Protein AF-A0A4R0EBE8-F1 (afdb_monomer_lite)

Foldseek 3Di:
DVVVVVVVVVVVVVVVVVVLLVVVVVVVVVLVPFDKDKAQLVQWDDKDFPVVVCPVVVVVVVVVVVPDPDPVVVVVVVVVVVVCVVPVLDEDDDVSLVVVQKTWMWTAGPVRQTAIEIENDDDPDSVVVCVVDVPSIDIWGDPDPRYTYDD

Structure (mmCIF, N/CA/C/O backbone):
data_AF-A0A4R0EBE8-F1
#
_entry.id   AF-A0A4R0EBE8-F1
#
loop_
_atom_site.group_PDB
_atom_site.id
_atom_site.type_symbol
_atom_site.label_atom_id
_atom_site.label_alt_id
_atom_site.label_comp_id
_atom_site.label_asym_id
_atom_site.label_entity_id
_atom_site.label_seq_id
_atom_site.pdbx_PDB_ins_code
_atom_site.Cartn_x
_atom_site.Cartn_y
_atom_site.Cartn_z
_atom_site.occupancy
_atom_site.B_iso_or_equiv
_atom_site.auth_seq_id
_atom_site.auth_comp_id
_atom_site.auth_asym_id
_atom_site.auth_atom_id
_atom_site.pdbx_PDB_model_num
ATOM 1 N N . MET A 1 1 ? 31.694 -10.613 -21.864 1.00 60.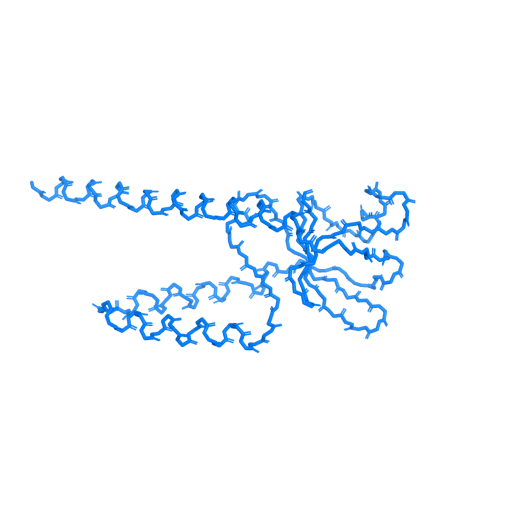75 1 MET A N 1
ATOM 2 C CA . MET A 1 1 ? 30.881 -9.451 -22.307 1.00 60.75 1 MET A CA 1
ATOM 3 C C . MET A 1 1 ? 29.420 -9.597 -21.872 1.00 60.75 1 MET A C 1
ATOM 5 O O . MET A 1 1 ? 28.888 -8.643 -21.322 1.00 60.75 1 MET A O 1
ATOM 9 N N . TYR A 1 2 ? 28.819 -10.788 -22.011 1.00 64.12 2 TYR A N 1
ATOM 10 C CA . TYR A 1 2 ? 27.474 -11.106 -21.501 1.00 64.12 2 TYR A CA 1
ATOM 11 C C . TYR A 1 2 ? 27.315 -10.945 -19.979 1.00 64.12 2 TYR A C 1
ATOM 13 O O . TYR A 1 2 ? 26.319 -10.378 -19.538 1.00 64.12 2 TYR A O 1
ATOM 21 N N . ASP A 1 3 ? 28.318 -11.338 -19.187 1.00 77.31 3 ASP A N 1
ATOM 22 C CA . ASP A 1 3 ? 28.228 -11.246 -17.720 1.00 77.31 3 ASP A CA 1
ATOM 23 C C . ASP A 1 3 ? 28.084 -9.799 -17.232 1.00 77.31 3 ASP A C 1
ATOM 25 O O . ASP A 1 3 ? 27.196 -9.495 -16.441 1.00 77.31 3 ASP A O 1
ATOM 29 N N . ASN A 1 4 ? 28.876 -8.865 -17.772 1.00 84.19 4 ASN A N 1
ATOM 30 C CA . ASN A 1 4 ? 28.774 -7.448 -17.402 1.00 84.19 4 ASN A CA 1
ATOM 31 C C . ASN A 1 4 ? 27.405 -6.854 -17.762 1.00 84.19 4 ASN A C 1
ATOM 33 O O . ASN A 1 4 ? 26.858 -6.071 -16.991 1.00 84.19 4 ASN A O 1
ATOM 37 N N . GLN A 1 5 ? 26.826 -7.229 -18.906 1.00 86.38 5 GLN A N 1
ATOM 38 C CA . GLN A 1 5 ? 25.504 -6.743 -19.310 1.00 86.38 5 GLN A CA 1
ATOM 39 C C . GLN A 1 5 ? 24.391 -7.292 -18.406 1.00 86.38 5 GLN A C 1
ATOM 41 O O . GLN A 1 5 ? 23.449 -6.572 -18.062 1.00 86.38 5 GLN A O 1
ATOM 46 N N . PHE A 1 6 ? 24.523 -8.546 -17.976 1.00 87.75 6 PHE A N 1
ATOM 47 C CA . PHE A 1 6 ? 23.626 -9.158 -17.005 1.00 87.75 6 PHE A CA 1
ATOM 48 C C . PHE A 1 6 ? 23.704 -8.458 -15.638 1.00 87.75 6 PHE A C 1
ATOM 50 O O . PHE A 1 6 ? 22.675 -8.020 -15.118 1.00 87.75 6 PHE A O 1
ATOM 57 N N . PHE A 1 7 ? 24.911 -8.248 -15.099 1.00 91.25 7 PHE A N 1
ATOM 58 C CA . PHE A 1 7 ? 25.105 -7.528 -13.834 1.00 91.25 7 PHE A CA 1
ATOM 59 C C . PHE A 1 7 ? 24.572 -6.092 -13.888 1.00 91.25 7 PHE A C 1
ATOM 61 O O . PHE A 1 7 ? 23.885 -5.656 -12.964 1.00 91.25 7 PHE A O 1
ATOM 68 N N . MET A 1 8 ? 24.816 -5.371 -14.984 1.00 92.31 8 MET A N 1
ATOM 69 C CA . MET A 1 8 ? 24.274 -4.021 -15.169 1.00 92.31 8 MET A CA 1
ATOM 70 C C . MET A 1 8 ? 22.743 -4.011 -15.187 1.00 92.31 8 MET A C 1
ATOM 72 O O . MET A 1 8 ? 22.131 -3.130 -14.587 1.00 92.31 8 MET A O 1
ATOM 76 N N . SER A 1 9 ? 22.113 -5.009 -15.810 1.00 90.00 9 SER A N 1
ATOM 77 C CA . SER A 1 9 ? 20.649 -5.126 -15.835 1.00 90.00 9 SER A CA 1
ATOM 78 C C . SER A 1 9 ? 20.078 -5.343 -14.429 1.00 90.00 9 SER A C 1
ATOM 80 O O . SER A 1 9 ? 19.113 -4.685 -14.047 1.00 90.00 9 SER A O 1
ATOM 82 N N . ILE A 1 10 ? 20.714 -6.199 -13.622 1.00 91.94 10 ILE A N 1
ATOM 83 C CA . ILE A 1 10 ? 20.334 -6.421 -12.218 1.00 91.94 10 ILE A CA 1
ATOM 84 C C . ILE A 1 10 ? 20.411 -5.119 -11.414 1.00 91.94 10 ILE A C 1
ATOM 86 O O . ILE A 1 10 ? 19.467 -4.780 -10.699 1.00 91.94 10 ILE A O 1
ATOM 90 N N . LEU A 1 11 ? 21.507 -4.368 -11.552 1.00 94.38 11 LEU A N 1
ATOM 91 C CA . LEU A 1 11 ? 21.682 -3.092 -10.856 1.00 94.38 11 LEU A CA 1
ATOM 92 C C . LEU A 1 11 ? 20.595 -2.081 -11.238 1.00 94.38 11 LEU A C 1
ATOM 94 O O . LEU A 1 11 ? 20.060 -1.402 -10.362 1.00 94.38 11 LEU A O 1
ATOM 98 N N . ILE A 1 12 ? 20.222 -2.021 -12.518 1.00 93.25 12 ILE A N 1
ATOM 99 C CA . ILE A 1 12 ? 19.136 -1.159 -12.998 1.00 93.25 12 ILE A CA 1
ATOM 100 C C . ILE A 1 12 ? 17.799 -1.561 -12.365 1.00 93.25 12 ILE A C 1
ATOM 102 O O . ILE A 1 12 ? 17.072 -0.692 -11.885 1.00 93.25 12 ILE A O 1
ATOM 106 N N . TYR A 1 13 ? 17.471 -2.854 -12.303 1.00 90.50 13 TYR A N 1
ATOM 107 C CA . TYR A 1 13 ? 16.221 -3.302 -11.682 1.00 90.50 13 TYR A CA 1
ATOM 108 C C . TYR A 1 13 ? 16.164 -2.993 -10.183 1.00 90.50 13 TYR A C 1
ATOM 110 O O . TYR A 1 13 ? 15.135 -2.514 -9.701 1.00 90.50 13 TYR A O 1
ATOM 118 N N . PHE A 1 14 ? 17.267 -3.182 -9.452 1.00 92.62 14 PHE A N 1
ATOM 119 C CA . PHE A 1 14 ? 17.346 -2.764 -8.050 1.00 92.62 14 PHE A CA 1
ATOM 120 C C . PHE A 1 14 ? 17.188 -1.253 -7.900 1.00 92.62 14 PHE A C 1
ATOM 122 O O . PHE A 1 14 ? 16.443 -0.800 -7.033 1.00 92.62 14 PHE A O 1
ATOM 129 N N . PHE A 1 15 ? 17.837 -0.468 -8.759 1.00 94.25 15 PHE A N 1
ATOM 130 C CA . PHE A 1 15 ? 17.692 0.982 -8.751 1.00 94.25 15 PHE A CA 1
ATOM 131 C C . PHE A 1 15 ? 16.230 1.401 -8.961 1.00 94.25 15 PHE A C 1
ATOM 133 O O . PHE A 1 15 ? 15.695 2.168 -8.161 1.00 94.25 15 PHE A O 1
ATOM 140 N N . ILE A 1 16 ? 15.546 0.836 -9.963 1.00 91.12 16 ILE A N 1
ATOM 141 C CA . ILE A 1 16 ? 14.118 1.084 -10.217 1.00 91.12 16 ILE A CA 1
ATOM 142 C C . ILE A 1 16 ? 13.270 0.706 -8.995 1.00 91.12 16 ILE A C 1
ATOM 144 O O . ILE A 1 16 ? 12.390 1.472 -8.597 1.00 91.12 16 ILE A O 1
ATOM 148 N N . PHE A 1 17 ? 13.545 -0.438 -8.364 1.00 88.44 17 PHE A N 1
ATOM 149 C CA . PHE A 1 17 ? 12.846 -0.870 -7.154 1.00 88.44 17 PHE A CA 1
ATOM 150 C C . PHE A 1 17 ? 13.004 0.138 -6.003 1.00 88.44 17 PHE A C 1
ATOM 152 O O . PHE A 1 17 ? 12.012 0.545 -5.395 1.00 88.44 17 PHE A O 1
ATOM 159 N N . PHE A 1 18 ? 14.225 0.612 -5.737 1.00 91.06 18 PHE A N 1
ATOM 160 C CA . PHE A 1 18 ? 14.469 1.618 -4.700 1.00 91.06 18 PHE A CA 1
ATOM 161 C C . PHE A 1 18 ? 13.833 2.972 -5.023 1.00 91.06 18 PHE A C 1
ATOM 163 O O . PHE A 1 18 ? 13.292 3.614 -4.120 1.00 91.06 18 PHE A O 1
ATOM 170 N N . VAL A 1 19 ? 13.826 3.385 -6.293 1.00 93.38 19 VAL A N 1
ATOM 171 C CA . VAL A 1 19 ? 13.099 4.582 -6.742 1.00 93.38 19 VAL A CA 1
ATOM 172 C C . VAL A 1 19 ? 11.602 4.435 -6.461 1.00 93.38 19 VAL A C 1
ATOM 174 O O . VAL A 1 19 ? 10.996 5.350 -5.906 1.00 93.38 19 VAL A O 1
ATOM 177 N N . CYS A 1 20 ? 11.007 3.272 -6.744 1.00 89.38 20 CYS A N 1
ATOM 178 C CA . CYS A 1 20 ? 9.602 3.007 -6.424 1.00 89.38 20 CYS A CA 1
ATOM 179 C C . CYS A 1 20 ? 9.337 3.108 -4.913 1.00 89.38 20 CYS A C 1
ATOM 181 O O . CYS A 1 20 ? 8.389 3.778 -4.502 1.00 89.38 20 CYS A O 1
ATOM 183 N N . LEU A 1 21 ? 10.195 2.519 -4.071 1.00 89.50 21 LEU A N 1
ATOM 184 C CA . LEU A 1 21 ? 10.082 2.639 -2.612 1.00 89.50 21 LEU A CA 1
ATOM 185 C C . LEU A 1 21 ? 10.189 4.093 -2.138 1.00 89.50 21 LEU A C 1
ATOM 187 O O . LEU A 1 21 ? 9.448 4.510 -1.245 1.00 89.50 21 LEU A O 1
ATOM 191 N N . PHE A 1 22 ? 11.095 4.870 -2.731 1.00 91.94 22 PHE A N 1
ATOM 192 C CA . PHE A 1 22 ? 11.276 6.280 -2.408 1.00 91.94 22 PHE A CA 1
ATOM 193 C C . PHE A 1 22 ? 10.036 7.109 -2.768 1.00 91.94 22 PHE A C 1
ATOM 195 O O . PHE A 1 22 ? 9.521 7.838 -1.919 1.00 91.94 22 PHE A O 1
ATOM 202 N N . ILE A 1 23 ? 9.489 6.923 -3.973 1.00 90.81 23 ILE A N 1
ATOM 203 C CA . ILE A 1 23 ? 8.238 7.563 -4.407 1.00 90.81 23 ILE A CA 1
ATOM 204 C C . ILE A 1 23 ? 7.081 7.169 -3.480 1.00 90.81 23 ILE A C 1
ATOM 206 O O . ILE A 1 23 ? 6.307 8.028 -3.056 1.00 90.81 23 ILE A O 1
ATOM 210 N N . GLY A 1 24 ? 6.982 5.893 -3.094 1.00 89.50 24 GLY A N 1
ATOM 211 C CA . GLY A 1 24 ? 5.967 5.434 -2.145 1.00 89.50 24 GLY A CA 1
ATOM 212 C C . GLY A 1 24 ? 6.089 6.095 -0.769 1.00 89.50 24 GLY A C 1
ATOM 213 O O . GLY A 1 24 ? 5.082 6.509 -0.195 1.00 89.50 24 GLY A O 1
ATOM 214 N N . LYS A 1 25 ? 7.312 6.280 -0.256 1.00 88.94 25 LYS A N 1
ATOM 215 C CA . LYS A 1 25 ? 7.548 7.026 0.993 1.00 88.94 25 LYS A CA 1
ATOM 216 C C . LYS A 1 25 ? 7.135 8.495 0.879 1.00 88.94 25 LYS A C 1
ATOM 218 O O . LYS A 1 25 ? 6.511 9.009 1.806 1.00 88.94 25 LYS A O 1
ATOM 223 N N . ILE A 1 26 ? 7.438 9.155 -0.240 1.00 90.88 26 ILE A N 1
ATOM 224 C CA . ILE A 1 26 ? 6.985 10.532 -0.496 1.00 90.88 26 ILE A CA 1
ATOM 225 C C . ILE A 1 26 ? 5.455 10.591 -0.528 1.00 90.88 26 ILE A C 1
ATOM 227 O O . ILE A 1 26 ? 4.865 11.457 0.111 1.00 90.88 26 ILE A O 1
ATOM 231 N N . SER A 1 27 ? 4.801 9.642 -1.203 1.00 87.56 27 SER A N 1
ATOM 232 C CA . SER A 1 27 ? 3.337 9.565 -1.270 1.00 87.56 27 SER A CA 1
ATOM 233 C C . SER A 1 27 ? 2.695 9.434 0.117 1.00 87.56 27 SER A C 1
ATOM 235 O O . SER A 1 27 ? 1.733 10.140 0.407 1.00 87.56 27 SER A O 1
ATOM 237 N N . ILE A 1 28 ? 3.263 8.616 1.012 1.00 88.12 28 ILE A N 1
ATOM 238 C CA . ILE A 1 28 ? 2.836 8.531 2.421 1.00 88.12 28 ILE A CA 1
ATOM 239 C C . ILE A 1 28 ? 2.989 9.881 3.121 1.00 88.12 28 ILE A C 1
ATOM 241 O O . ILE A 1 28 ? 2.084 10.306 3.835 1.00 88.12 28 ILE A O 1
ATOM 245 N N . LEU A 1 29 ? 4.136 10.545 2.952 1.00 88.44 29 LEU A N 1
ATOM 246 C CA . LEU A 1 29 ? 4.406 11.822 3.608 1.00 88.44 29 LEU A CA 1
ATOM 247 C C . LEU A 1 29 ? 3.404 12.897 3.170 1.00 88.44 29 LEU A C 1
ATOM 249 O O . LEU A 1 29 ? 2.884 13.619 4.016 1.00 88.44 29 LEU A O 1
ATOM 253 N N . LEU A 1 30 ? 3.084 12.946 1.876 1.00 87.56 30 LEU A N 1
ATOM 254 C CA . LEU A 1 30 ? 2.035 13.810 1.337 1.00 87.56 30 LEU A CA 1
ATOM 255 C C . LEU A 1 30 ? 0.647 13.400 1.847 1.00 87.56 30 LEU A C 1
ATOM 257 O O . LEU A 1 30 ? -0.152 14.250 2.211 1.00 87.56 30 LEU A O 1
ATOM 261 N N . GLY A 1 31 ? 0.360 12.103 1.963 1.00 85.62 31 GLY A N 1
ATOM 262 C CA . GLY A 1 31 ? -0.910 11.624 2.514 1.00 85.62 31 GLY A CA 1
ATOM 263 C C . GLY A 1 31 ? -1.161 12.080 3.958 1.00 85.62 31 GLY A C 1
ATOM 264 O O . GLY A 1 31 ? -2.309 12.308 4.342 1.00 85.62 31 GLY A O 1
ATOM 265 N N . LYS A 1 32 ? -0.104 12.291 4.756 1.00 86.31 32 LYS A N 1
ATOM 266 C CA . LYS A 1 32 ? -0.221 12.805 6.134 1.00 86.31 32 LYS A CA 1
ATOM 267 C C . LYS A 1 32 ? -0.770 14.230 6.2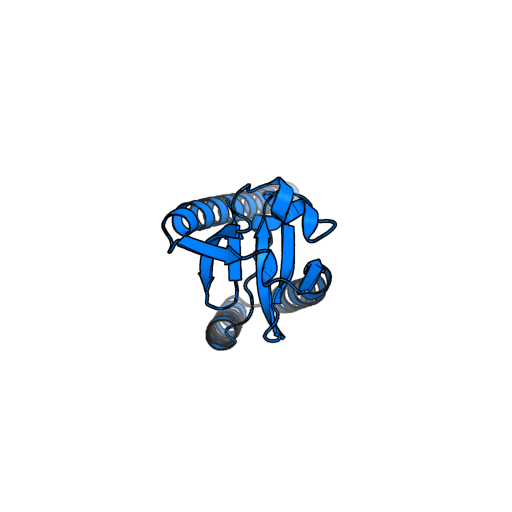06 1.00 86.31 32 LYS A C 1
ATOM 269 O O . LYS A 1 32 ? -1.368 14.582 7.223 1.00 86.31 32 LYS A O 1
ATOM 274 N N . THR A 1 33 ? -0.600 15.040 5.161 1.00 86.06 33 THR A N 1
ATOM 275 C CA . THR A 1 33 ? -1.141 16.409 5.109 1.00 86.06 33 THR A CA 1
ATOM 276 C C . THR A 1 33 ? -2.596 16.454 4.636 1.00 86.06 33 THR A C 1
ATOM 278 O O . THR A 1 33 ? -3.218 17.511 4.694 1.00 86.06 33 THR A O 1
ATOM 281 N N .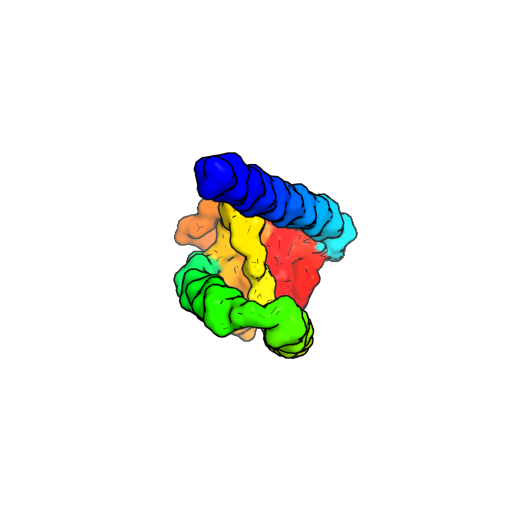 GLY A 1 34 ? -3.161 15.314 4.220 1.00 83.44 34 GLY A N 1
ATOM 282 C CA . GLY A 1 34 ? -4.547 15.200 3.777 1.00 83.44 34 GLY A CA 1
ATOM 283 C C . GLY A 1 34 ? -5.580 15.472 4.875 1.00 83.44 34 GLY A C 1
ATOM 284 O O . GLY A 1 34 ? -5.256 15.609 6.064 1.00 83.44 34 GLY A O 1
ATOM 285 N N . ALA A 1 35 ? -6.848 15.516 4.464 1.00 88.88 35 ALA A N 1
ATOM 286 C CA . ALA A 1 35 ? -7.978 15.733 5.359 1.00 88.88 35 ALA A CA 1
ATOM 287 C C . ALA A 1 35 ? -8.044 14.644 6.440 1.00 88.88 35 ALA A C 1
ATOM 289 O O . ALA A 1 35 ? -7.923 13.449 6.153 1.00 88.88 35 ALA A O 1
ATOM 290 N N . THR A 1 36 ? -8.220 15.075 7.686 1.00 91.44 36 THR A N 1
ATOM 291 C CA . THR A 1 36 ? -8.477 14.181 8.817 1.00 91.44 36 THR A CA 1
ATOM 292 C C . THR A 1 36 ? -9.961 13.837 8.856 1.00 91.44 36 THR A C 1
ATOM 294 O O . THR A 1 36 ? -10.798 14.716 8.674 1.00 91.44 36 THR A O 1
ATOM 297 N N . ASP A 1 37 ? -10.270 12.574 9.112 1.00 91.19 37 ASP A N 1
ATOM 298 C CA . ASP A 1 37 ? -11.622 12.065 9.325 1.00 91.19 37 ASP A CA 1
ATOM 299 C C . ASP A 1 37 ? -11.620 11.136 10.554 1.00 91.19 37 ASP A C 1
ATOM 301 O O . ASP A 1 37 ? -10.560 10.701 11.015 1.00 91.19 37 ASP A O 1
ATOM 305 N N . SER A 1 38 ? -12.794 10.838 11.101 1.00 89.94 38 SER A N 1
ATOM 306 C CA . SER A 1 38 ? -12.951 9.956 12.259 1.00 89.94 38 SER A CA 1
ATOM 307 C C . SER A 1 38 ? -13.970 8.862 11.967 1.00 89.94 38 SER A C 1
ATOM 309 O O . SER A 1 38 ? -15.139 9.144 11.704 1.00 89.94 38 SER A O 1
ATOM 311 N N . ILE A 1 39 ? -13.549 7.602 12.066 1.00 88.88 39 ILE A N 1
ATOM 312 C CA . ILE A 1 39 ? -14.438 6.452 11.879 1.00 88.88 39 ILE A CA 1
ATOM 313 C C . ILE A 1 39 ? -14.933 5.993 13.248 1.00 88.88 39 ILE A C 1
ATOM 315 O O . ILE A 1 39 ? -14.150 5.521 14.071 1.00 88.88 39 ILE A O 1
ATOM 319 N N . SER A 1 40 ? -16.239 6.100 13.502 1.00 89.19 40 SER A N 1
ATOM 320 C CA . SER A 1 40 ? -16.836 5.590 14.741 1.00 89.19 40 SER A CA 1
ATOM 321 C C . SER A 1 40 ? -16.816 4.063 14.759 1.00 89.19 40 SER A C 1
ATOM 323 O O . SER A 1 40 ? -17.447 3.417 13.921 1.00 89.19 40 SER A O 1
ATOM 325 N N . THR A 1 41 ? -16.162 3.472 15.757 1.00 85.62 41 THR A N 1
ATOM 326 C CA . THR A 1 41 ? -16.078 2.010 15.919 1.00 85.62 41 THR A CA 1
ATOM 327 C C . THR A 1 41 ? -17.441 1.365 16.171 1.00 85.62 41 THR A C 1
ATOM 329 O O . THR A 1 41 ? -17.661 0.224 15.781 1.00 85.62 41 THR A O 1
ATOM 332 N N . ASN A 1 42 ? -18.387 2.104 16.758 1.00 87.25 42 ASN A N 1
ATOM 333 C CA . ASN A 1 42 ? -19.757 1.633 16.985 1.00 87.25 42 ASN A CA 1
ATOM 334 C C . ASN A 1 42 ? -20.584 1.564 15.695 1.00 87.25 42 ASN A C 1
ATOM 336 O O . ASN A 1 42 ? -21.613 0.899 15.663 1.00 87.25 42 ASN A O 1
ATOM 340 N N . SER A 1 43 ? -20.145 2.247 14.635 1.00 88.12 43 SER A N 1
ATOM 341 C CA . SER A 1 43 ? -20.793 2.176 13.325 1.00 88.12 43 SER A CA 1
ATOM 342 C C . SER A 1 43 ? -20.319 0.990 12.485 1.00 88.12 43 SER A C 1
ATOM 344 O O . SER A 1 43 ? -20.891 0.754 11.427 1.00 88.12 43 SER A O 1
ATOM 346 N N . ILE A 1 44 ? -19.297 0.252 12.935 1.00 91.12 44 ILE A N 1
ATOM 347 C CA . ILE A 1 44 ? -18.699 -0.869 12.206 1.00 91.12 44 ILE A CA 1
ATOM 348 C C . ILE A 1 44 ? -19.447 -2.159 12.534 1.00 91.12 44 ILE A C 1
ATOM 350 O O . ILE A 1 44 ? -19.570 -2.536 13.696 1.00 91.12 44 ILE A O 1
ATOM 354 N N . THR A 1 45 ? -19.907 -2.854 11.498 1.00 91.69 45 THR A N 1
ATOM 355 C CA . THR A 1 45 ? -20.620 -4.133 11.609 1.00 91.69 45 THR A CA 1
ATOM 356 C C . THR A 1 45 ? -19.749 -5.318 11.216 1.00 91.69 45 THR A C 1
ATOM 358 O O . THR A 1 45 ? -19.893 -6.392 11.792 1.00 91.69 45 THR A O 1
ATOM 361 N N . ASN A 1 46 ? -18.830 -5.130 10.266 1.00 91.19 46 ASN A N 1
ATOM 362 C CA . ASN A 1 46 ? -17.944 -6.185 9.786 1.00 91.19 46 ASN A CA 1
ATOM 363 C C . ASN A 1 46 ? -16.546 -5.644 9.456 1.00 91.19 46 ASN A C 1
ATOM 365 O O . ASN A 1 46 ? -16.407 -4.506 8.997 1.00 91.19 46 ASN A O 1
ATOM 369 N N . ILE A 1 47 ? -15.531 -6.484 9.668 1.00 91.31 47 ILE A N 1
ATOM 370 C CA . ILE A 1 47 ? -14.133 -6.248 9.302 1.00 91.31 47 ILE A CA 1
ATOM 371 C C . ILE A 1 47 ? -13.598 -7.521 8.660 1.00 91.31 47 ILE A C 1
ATOM 373 O O . ILE A 1 47 ? -13.617 -8.581 9.279 1.00 91.31 47 ILE A O 1
ATOM 377 N N . GLU A 1 48 ? -13.067 -7.400 7.450 1.00 91.50 48 GLU A N 1
ATOM 378 C CA . GLU A 1 48 ? -12.455 -8.513 6.727 1.00 91.50 48 GLU A CA 1
ATOM 379 C C . GLU A 1 48 ? -11.109 -8.093 6.117 1.00 91.50 48 GLU A C 1
ATOM 381 O O . GLU A 1 48 ? -10.955 -6.939 5.700 1.00 91.50 48 GLU A O 1
ATOM 386 N N . PRO A 1 49 ? -10.111 -8.989 6.049 1.00 89.56 49 PRO A N 1
ATOM 387 C CA . PRO A 1 49 ? -8.883 -8.721 5.312 1.00 89.56 49 PRO A CA 1
ATOM 388 C C . PRO A 1 49 ? -9.182 -8.451 3.834 1.00 89.56 49 PRO A C 1
ATOM 390 O O . PRO A 1 49 ? -9.928 -9.186 3.194 1.00 89.56 49 PRO A O 1
ATOM 393 N N . ALA A 1 50 ? -8.564 -7.418 3.268 1.00 87.31 50 ALA A N 1
ATOM 394 C CA . ALA A 1 50 ? -8.764 -7.066 1.863 1.00 87.31 50 ALA A CA 1
ATOM 395 C C . ALA A 1 50 ? -7.743 -7.739 0.918 1.00 87.31 50 ALA A C 1
ATOM 397 O O . ALA A 1 50 ? -7.873 -7.648 -0.298 1.00 87.31 50 ALA A O 1
ATOM 398 N N . ASN A 1 51 ? -6.729 -8.429 1.454 1.00 76.31 51 ASN A N 1
ATOM 399 C CA . ASN A 1 51 ? -5.589 -8.955 0.688 1.00 76.31 51 ASN A CA 1
ATOM 400 C C . ASN A 1 51 ? -5.982 -9.888 -0.473 1.00 76.31 51 ASN A C 1
ATOM 402 O O . ASN A 1 51 ? -5.359 -9.829 -1.535 1.00 76.31 51 ASN A O 1
ATOM 406 N N . GLU A 1 52 ? -7.010 -10.720 -0.290 1.00 71.06 52 GLU A N 1
ATOM 407 C CA . GLU A 1 52 ? -7.433 -11.722 -1.282 1.00 71.06 52 GLU A CA 1
ATOM 408 C C . GLU A 1 52 ? -7.962 -11.092 -2.578 1.00 71.06 52 GLU A C 1
ATOM 410 O O . GLU A 1 52 ? -7.816 -11.670 -3.654 1.00 71.06 52 GLU A O 1
ATOM 415 N N . TYR A 1 53 ? -8.477 -9.863 -2.511 1.00 72.94 53 TYR A N 1
ATOM 416 C CA . TYR A 1 53 ? -8.993 -9.151 -3.680 1.00 72.94 53 TYR A CA 1
ATOM 417 C C . TYR A 1 53 ? -7.887 -8.616 -4.598 1.00 72.94 53 TYR A C 1
ATOM 419 O O . TYR A 1 53 ? -8.131 -8.357 -5.776 1.00 72.94 53 TYR A O 1
ATOM 427 N N . PHE A 1 54 ? -6.664 -8.442 -4.090 1.00 75.25 54 PHE A N 1
ATOM 428 C CA . PHE A 1 54 ? -5.632 -7.695 -4.810 1.00 75.25 54 PHE A CA 1
ATOM 429 C C . PHE A 1 54 ? -4.638 -8.566 -5.575 1.00 75.25 54 PHE A C 1
ATOM 431 O O . PHE A 1 54 ? -4.106 -8.127 -6.596 1.00 75.25 54 PHE A O 1
ATOM 438 N N . LEU A 1 55 ? -4.386 -9.798 -5.128 1.00 77.62 55 LEU A N 1
ATOM 439 C CA . LEU A 1 55 ? -3.422 -10.685 -5.785 1.00 77.62 55 LEU A CA 1
ATOM 440 C C . LEU A 1 55 ? -3.766 -10.961 -7.267 1.00 77.62 55 LEU A C 1
ATOM 442 O O . LEU A 1 55 ? -2.871 -10.811 -8.105 1.00 77.62 55 LEU A O 1
ATOM 446 N N . PRO A 1 56 ? -5.029 -11.269 -7.641 1.00 83.81 56 PRO A N 1
ATOM 447 C CA . PRO A 1 56 ? -5.391 -11.475 -9.047 1.00 83.81 56 PRO A CA 1
ATOM 448 C C . PRO A 1 56 ? -5.204 -10.215 -9.904 1.00 83.81 56 PRO A C 1
ATOM 450 O O . PRO A 1 56 ? -4.811 -10.301 -11.070 1.00 83.81 56 PRO A O 1
ATOM 453 N N . ILE A 1 57 ? -5.435 -9.034 -9.321 1.00 81.75 57 ILE A N 1
ATOM 454 C CA . ILE A 1 57 ? -5.266 -7.740 -9.995 1.00 81.75 57 ILE A CA 1
ATOM 455 C C . ILE A 1 57 ? -3.787 -7.517 -10.334 1.00 81.75 57 ILE A C 1
ATOM 457 O O . ILE A 1 57 ? -3.457 -7.188 -11.474 1.00 81.75 57 ILE A O 1
ATOM 461 N N . TYR A 1 58 ? -2.880 -7.764 -9.384 1.00 80.44 58 TYR A N 1
ATOM 462 C CA . TYR A 1 58 ? -1.440 -7.636 -9.635 1.00 80.44 58 TYR A CA 1
ATOM 463 C C . TYR A 1 58 ? -0.928 -8.633 -10.656 1.00 80.44 58 TYR A C 1
ATOM 465 O O . TYR A 1 58 ? -0.148 -8.258 -11.531 1.00 80.44 58 TYR A O 1
ATOM 473 N N . LEU A 1 59 ? -1.394 -9.878 -10.579 1.00 85.44 59 LEU A N 1
ATOM 474 C CA . LEU A 1 59 ? -1.021 -10.891 -11.555 1.00 85.44 59 LEU A CA 1
ATOM 475 C C . LEU A 1 59 ? -1.449 -10.476 -12.969 1.00 85.44 59 LEU A C 1
ATOM 477 O O . LEU A 1 59 ? -0.673 -10.618 -13.911 1.00 85.44 59 LEU A O 1
ATOM 481 N N . SER A 1 60 ? -2.636 -9.877 -13.095 1.00 86.19 60 SER A N 1
ATOM 482 C CA . SER A 1 60 ? -3.141 -9.351 -14.366 1.00 86.19 60 SER A CA 1
ATOM 483 C C . SER A 1 60 ? -2.246 -8.237 -14.917 1.00 86.19 60 SER A C 1
ATOM 485 O O . SER A 1 60 ? -1.870 -8.278 -16.087 1.00 86.19 60 SER A O 1
ATOM 487 N N . TYR A 1 61 ? -1.833 -7.271 -14.087 1.00 85.56 61 TYR A N 1
ATOM 488 C CA . TYR A 1 61 ? -0.926 -6.203 -14.528 1.00 85.56 61 TYR A CA 1
ATOM 489 C C . TYR A 1 61 ? 0.458 -6.716 -14.923 1.00 85.56 61 TYR A C 1
ATOM 491 O O . TYR A 1 61 ? 1.007 -6.257 -15.922 1.00 85.56 61 TYR A O 1
ATOM 499 N N . ILE A 1 62 ? 1.010 -7.677 -14.179 1.00 85.94 62 ILE A N 1
ATOM 500 C CA . ILE A 1 62 ? 2.304 -8.291 -14.502 1.00 85.94 62 ILE A CA 1
ATOM 501 C C . ILE A 1 62 ? 2.219 -9.029 -15.841 1.00 85.94 62 ILE A C 1
ATOM 503 O O . ILE A 1 62 ? 3.089 -8.849 -16.691 1.00 85.94 62 ILE A O 1
ATOM 507 N N . LEU A 1 63 ? 1.157 -9.808 -16.061 1.00 89.69 63 LEU A N 1
ATOM 508 C CA . LEU A 1 63 ? 0.956 -10.544 -17.308 1.00 89.69 63 LEU A CA 1
ATOM 509 C C . LEU A 1 63 ? 0.851 -9.594 -18.509 1.00 89.69 63 LEU A C 1
ATOM 511 O O . LEU A 1 63 ? 1.509 -9.804 -19.527 1.00 89.69 63 LEU A O 1
ATOM 515 N N . VAL A 1 64 ? 0.078 -8.513 -18.366 1.00 88.81 64 VAL A N 1
ATOM 516 C CA . VAL A 1 64 ? -0.030 -7.470 -19.394 1.00 88.81 64 VAL A CA 1
ATOM 517 C C . VAL A 1 64 ? 1.332 -6.823 -19.643 1.00 88.81 64 VAL A C 1
ATOM 519 O O . VAL A 1 64 ? 1.747 -6.734 -20.794 1.00 88.81 64 VAL A O 1
ATOM 522 N N . ALA A 1 65 ? 2.067 -6.433 -18.599 1.00 85.69 65 ALA A N 1
ATOM 523 C CA . ALA A 1 65 ? 3.373 -5.792 -18.742 1.00 85.69 65 ALA A CA 1
ATOM 524 C C . ALA A 1 65 ? 4.395 -6.680 -19.474 1.00 85.69 65 ALA A C 1
ATOM 526 O O . ALA A 1 65 ? 5.104 -6.187 -20.347 1.00 85.69 65 ALA A O 1
ATOM 527 N N . ILE A 1 66 ? 4.435 -7.983 -19.169 1.00 88.00 66 ILE A N 1
ATOM 528 C CA . ILE A 1 66 ? 5.338 -8.946 -19.824 1.00 88.00 66 ILE A CA 1
ATOM 529 C C . ILE A 1 66 ? 4.933 -9.196 -21.285 1.00 88.00 66 ILE A C 1
ATOM 531 O O . ILE A 1 66 ? 5.793 -9.441 -22.128 1.00 88.00 66 ILE A O 1
ATOM 535 N N . SER A 1 67 ? 3.640 -9.113 -21.612 1.00 89.88 67 SER A N 1
ATOM 536 C CA . SER A 1 67 ? 3.147 -9.323 -22.982 1.00 89.88 67 SER A CA 1
ATOM 537 C C . SER A 1 67 ? 3.506 -8.193 -23.960 1.00 89.88 67 SER A C 1
ATOM 539 O O . SER A 1 67 ? 3.383 -8.354 -25.175 1.00 89.88 67 SER A O 1
ATOM 541 N N . ILE A 1 68 ? 3.943 -7.038 -23.452 1.00 92.69 68 ILE A N 1
ATOM 542 C CA . ILE A 1 68 ? 4.194 -5.845 -24.255 1.00 92.69 68 ILE A CA 1
ATOM 543 C C . ILE A 1 68 ? 5.634 -5.840 -24.766 1.00 92.69 68 ILE A C 1
ATOM 545 O O . ILE A 1 68 ? 6.589 -5.710 -24.007 1.00 92.69 68 ILE A O 1
ATOM 549 N N . SER A 1 69 ? 5.787 -5.898 -26.087 1.00 91.12 69 SER A N 1
ATOM 550 C CA . SER A 1 69 ? 7.092 -5.941 -26.756 1.00 91.12 69 SER A CA 1
ATOM 551 C C . SER A 1 69 ? 7.654 -4.571 -27.147 1.00 91.12 69 SER A C 1
ATOM 553 O O . SER A 1 69 ? 8.817 -4.474 -27.533 1.00 91.12 69 SER A O 1
ATOM 555 N N . THR A 1 70 ? 6.853 -3.499 -27.078 1.00 93.12 70 THR A N 1
ATOM 556 C CA . THR A 1 70 ? 7.282 -2.155 -27.498 1.00 93.12 70 THR A CA 1
ATOM 557 C C . THR A 1 70 ? 6.906 -1.076 -26.494 1.00 93.12 70 THR A C 1
ATOM 559 O O . THR A 1 70 ? 5.825 -1.077 -25.904 1.00 93.12 70 THR A O 1
ATOM 562 N N . PHE A 1 71 ? 7.776 -0.076 -26.374 1.00 89.56 71 PHE A N 1
ATOM 563 C CA . PHE A 1 71 ? 7.568 1.063 -25.483 1.00 89.56 71 PHE A CA 1
ATOM 564 C C . PHE A 1 71 ? 6.347 1.917 -25.872 1.00 89.56 71 PHE A C 1
ATOM 566 O O . PHE A 1 71 ? 5.653 2.457 -25.013 1.00 89.56 71 PHE A O 1
ATOM 573 N N . LYS A 1 72 ? 6.025 1.986 -27.172 1.00 93.44 72 LYS A N 1
ATOM 574 C CA . LYS A 1 72 ? 4.817 2.664 -27.665 1.00 93.44 72 LYS A CA 1
ATOM 575 C C . LYS A 1 72 ? 3.545 1.966 -27.178 1.00 93.44 72 LYS A C 1
ATOM 577 O O . LYS A 1 72 ? 2.646 2.634 -26.675 1.00 93.44 72 LYS A O 1
ATOM 582 N N . ALA A 1 73 ? 3.474 0.639 -27.307 1.00 92.56 73 ALA A N 1
ATOM 583 C CA . ALA A 1 73 ? 2.337 -0.133 -26.811 1.00 92.56 73 ALA A CA 1
ATOM 584 C C . ALA A 1 73 ? 2.217 -0.032 -25.283 1.00 92.56 73 ALA A C 1
ATOM 586 O O . ALA A 1 73 ? 1.110 0.145 -24.777 1.00 92.56 73 ALA A O 1
ATOM 587 N N . PHE A 1 74 ? 3.349 -0.038 -24.569 1.00 90.62 74 PHE A N 1
ATOM 588 C CA . PHE A 1 74 ? 3.388 0.170 -23.121 1.00 90.62 74 PHE A CA 1
ATOM 589 C C . PHE A 1 74 ? 2.701 1.472 -22.714 1.00 90.62 74 PHE A C 1
ATOM 591 O O . PHE A 1 74 ? 1.786 1.441 -21.898 1.00 90.62 74 PHE A O 1
ATOM 598 N N . PHE A 1 75 ? 3.078 2.603 -23.316 1.00 92.56 75 PHE A N 1
ATOM 599 C CA . PHE A 1 75 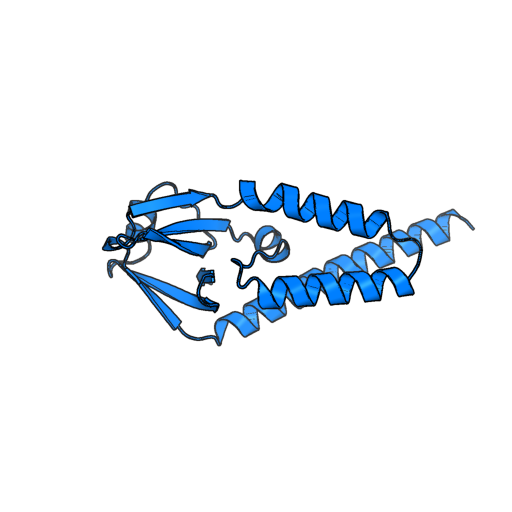? 2.475 3.891 -22.971 1.00 92.56 75 PHE A CA 1
ATOM 600 C C . PHE A 1 75 ? 0.982 3.967 -23.271 1.00 92.56 75 PHE A C 1
ATOM 602 O O . PHE A 1 75 ? 0.231 4.493 -22.455 1.00 92.56 75 PHE A O 1
ATOM 609 N N . ILE A 1 76 ? 0.542 3.437 -24.415 1.00 93.44 76 ILE A N 1
ATOM 610 C CA . ILE A 1 76 ? -0.882 3.432 -24.773 1.00 93.44 76 ILE A CA 1
ATOM 611 C C . ILE A 1 76 ? -1.678 2.643 -23.729 1.00 93.44 76 ILE A C 1
ATOM 613 O O . ILE A 1 76 ? -2.648 3.158 -23.175 1.00 93.44 76 ILE A O 1
ATOM 617 N N . ILE A 1 77 ? -1.238 1.422 -23.416 1.00 91.69 77 ILE A N 1
ATOM 618 C CA . ILE A 1 77 ? -1.903 0.557 -22.434 1.00 91.69 77 ILE A CA 1
ATOM 619 C C . ILE A 1 77 ? -1.860 1.188 -21.041 1.00 91.69 77 ILE A C 1
ATOM 621 O O . ILE A 1 77 ? -2.874 1.207 -20.345 1.00 91.69 77 ILE A O 1
ATOM 625 N N . PHE A 1 78 ? -0.721 1.759 -20.649 1.00 89.69 78 PHE A N 1
ATOM 626 C CA . PHE A 1 78 ? -0.571 2.452 -19.375 1.00 89.69 78 PHE A CA 1
ATOM 627 C C . PHE A 1 78 ? -1.560 3.615 -19.238 1.00 89.69 78 PHE A C 1
ATOM 629 O O . PHE A 1 78 ? -2.243 3.705 -18.222 1.00 89.69 78 PHE A O 1
ATOM 636 N N . ILE A 1 79 ? -1.692 4.473 -20.258 1.00 92.94 79 ILE A N 1
ATOM 637 C CA . ILE A 1 79 ? -2.637 5.602 -20.249 1.00 92.94 79 ILE A CA 1
ATOM 638 C C . ILE A 1 79 ? -4.080 5.103 -20.128 1.00 92.94 79 ILE A C 1
ATOM 640 O O . ILE A 1 79 ? -4.855 5.658 -19.347 1.00 92.94 79 ILE A O 1
ATOM 644 N N . VAL A 1 80 ? -4.442 4.047 -20.861 1.00 91.31 80 VAL A N 1
ATOM 645 C CA . VAL A 1 80 ? -5.780 3.442 -20.782 1.00 91.31 80 VAL A CA 1
ATOM 646 C C . VAL A 1 80 ? -6.055 2.908 -19.375 1.00 91.31 80 VAL A C 1
ATOM 648 O O . VAL A 1 80 ? -7.066 3.277 -18.779 1.00 91.31 80 VAL A O 1
ATOM 651 N N . ILE A 1 81 ? -5.149 2.105 -18.805 1.00 87.19 81 ILE A N 1
ATOM 652 C CA . ILE A 1 81 ? -5.300 1.561 -17.445 1.00 87.19 81 ILE A CA 1
ATOM 653 C C . ILE A 1 81 ? -5.375 2.695 -16.418 1.00 87.19 81 ILE A C 1
ATOM 655 O O . ILE A 1 81 ? -6.265 2.689 -15.571 1.00 87.19 81 ILE A O 1
ATOM 659 N N . ALA A 1 82 ? -4.497 3.696 -16.508 1.00 86.38 82 ALA A N 1
ATOM 660 C CA . ALA A 1 82 ? -4.489 4.836 -15.595 1.00 86.38 82 ALA A CA 1
ATOM 661 C C . ALA A 1 82 ? -5.805 5.628 -15.653 1.00 86.38 82 ALA A C 1
ATOM 663 O O . ALA A 1 82 ? -6.352 5.998 -14.615 1.00 86.38 82 ALA A O 1
ATOM 664 N N . THR A 1 83 ? -6.353 5.827 -16.854 1.00 89.50 83 THR A N 1
ATOM 665 C CA . THR A 1 83 ? -7.640 6.503 -17.057 1.00 89.50 83 THR A CA 1
ATOM 666 C C . THR A 1 83 ? -8.787 5.692 -16.451 1.00 89.50 83 THR A C 1
ATOM 668 O O . THR A 1 83 ? -9.602 6.233 -15.706 1.00 89.50 83 THR A O 1
ATOM 671 N N . LEU A 1 84 ? -8.831 4.379 -16.698 1.00 87.12 84 LEU A N 1
ATOM 672 C CA . LEU A 1 84 ? -9.847 3.494 -16.121 1.00 87.12 84 LEU A CA 1
ATOM 673 C C . LEU A 1 84 ? -9.773 3.453 -14.591 1.00 87.12 84 LEU A C 1
ATOM 675 O O . LEU A 1 84 ? -10.804 3.513 -13.924 1.00 87.12 84 LEU A O 1
ATOM 679 N N . LEU A 1 85 ? -8.566 3.399 -14.025 1.00 81.25 85 LEU A N 1
ATOM 680 C CA . LEU A 1 85 ? -8.359 3.438 -12.578 1.00 81.25 85 LEU A CA 1
ATOM 681 C C . LEU A 1 85 ? -8.805 4.761 -11.962 1.00 81.25 85 LEU A C 1
ATOM 683 O O . LEU A 1 85 ? -9.388 4.760 -10.880 1.00 81.25 85 LEU A O 1
ATOM 687 N N . TYR A 1 86 ? -8.572 5.877 -12.651 1.00 81.38 86 TYR A N 1
ATOM 688 C CA . TYR A 1 86 ? -9.036 7.183 -12.201 1.00 81.38 86 TYR A CA 1
ATOM 689 C C . TYR A 1 86 ? -10.571 7.258 -12.160 1.00 81.38 86 TYR A C 1
ATOM 691 O O . TYR A 1 86 ? -11.147 7.720 -11.174 1.00 81.38 86 TYR A O 1
ATOM 699 N N . PHE A 1 87 ? -11.249 6.758 -13.198 1.00 83.62 87 PHE A N 1
ATOM 700 C CA . PHE A 1 87 ? -12.710 6.827 -13.289 1.00 83.62 87 PHE A CA 1
ATOM 701 C C . PHE A 1 87 ? -13.452 5.765 -12.476 1.00 83.62 87 PHE A C 1
ATOM 703 O O . PHE A 1 87 ? -14.583 6.021 -12.066 1.00 83.62 87 PHE A O 1
ATOM 710 N N . SER A 1 88 ? -12.849 4.602 -12.209 1.00 76.50 88 SER A N 1
ATOM 711 C CA . SER A 1 88 ? -13.525 3.507 -11.497 1.00 76.50 88 SER A CA 1
ATOM 712 C C . SER A 1 88 ? -13.890 3.849 -10.052 1.00 76.50 88 SER A C 1
ATOM 714 O O . SER A 1 88 ? -14.724 3.164 -9.465 1.00 76.50 88 SER A O 1
ATOM 716 N N . ARG A 1 89 ? -13.275 4.894 -9.471 1.00 68.69 89 ARG A N 1
ATOM 717 C CA . ARG A 1 89 ? -13.431 5.287 -8.057 1.00 68.69 89 ARG A CA 1
ATOM 718 C C . ARG A 1 89 ? -13.267 4.101 -7.096 1.00 68.69 89 ARG A C 1
ATOM 720 O O . ARG A 1 89 ? -13.884 4.070 -6.036 1.00 68.69 89 ARG A O 1
ATOM 727 N N . SER A 1 90 ? -12.448 3.120 -7.468 1.00 69.88 90 SER A N 1
ATOM 728 C CA . SER A 1 90 ? -12.224 1.926 -6.658 1.00 69.88 90 SER A CA 1
ATOM 729 C C . SER A 1 90 ? -11.392 2.244 -5.411 1.00 69.88 90 SER A C 1
ATOM 731 O O . SER A 1 90 ? -10.652 3.232 -5.351 1.00 69.88 90 SER A O 1
ATOM 733 N N . ALA A 1 91 ? -11.487 1.366 -4.412 1.00 69.00 91 ALA A N 1
ATOM 734 C CA . ALA A 1 91 ? -10.576 1.363 -3.280 1.00 69.00 91 ALA A CA 1
ATOM 735 C C . ALA A 1 91 ? -9.123 1.230 -3.768 1.00 69.00 91 ALA A C 1
ATOM 737 O O . ALA A 1 91 ? -8.822 0.409 -4.639 1.00 69.00 91 ALA A O 1
ATOM 738 N N . PHE A 1 92 ? -8.236 2.066 -3.228 1.00 70.50 92 PHE A N 1
ATOM 739 C CA . PHE A 1 92 ? -6.857 2.163 -3.692 1.00 70.50 92 PHE A CA 1
ATOM 740 C C . PHE A 1 92 ? -5.936 1.282 -2.851 1.00 70.50 92 PHE A C 1
ATOM 742 O O . PHE A 1 92 ? -5.843 1.442 -1.635 1.00 70.50 92 PHE A O 1
ATOM 749 N N . PHE A 1 93 ? -5.198 0.395 -3.513 1.00 73.50 93 PHE A N 1
ATOM 750 C CA . PHE A 1 93 ? -4.137 -0.393 -2.897 1.00 73.50 93 PHE A CA 1
ATOM 751 C C . PHE A 1 93 ? -2.802 -0.050 -3.545 1.00 73.50 93 PHE A C 1
ATOM 753 O O . PHE A 1 93 ? -2.703 0.064 -4.764 1.00 73.50 93 PHE A O 1
ATOM 760 N N . ASN A 1 94 ? -1.753 0.046 -2.729 1.00 80.69 94 ASN A N 1
ATOM 761 C CA . ASN A 1 94 ? -0.383 0.203 -3.199 1.00 80.69 94 ASN A CA 1
ATOM 762 C C . ASN A 1 94 ? 0.519 -0.871 -2.555 1.00 80.69 94 ASN A C 1
ATOM 764 O O . ASN A 1 94 ? 0.681 -0.846 -1.332 1.00 80.69 94 ASN A O 1
ATOM 768 N N . PRO A 1 95 ? 1.142 -1.781 -3.336 1.00 83.06 95 PRO A N 1
ATOM 769 C CA . PRO A 1 95 ? 2.044 -2.814 -2.813 1.00 83.06 95 PRO A CA 1
ATOM 770 C C . PRO A 1 95 ? 3.205 -2.266 -1.983 1.00 83.06 95 PRO A C 1
ATOM 772 O O . PRO A 1 95 ? 3.672 -2.934 -1.065 1.00 83.06 95 PRO A O 1
ATOM 775 N N . ILE A 1 96 ? 3.651 -1.036 -2.253 1.00 84.75 96 ILE A N 1
ATOM 776 C CA . ILE A 1 96 ? 4.704 -0.391 -1.464 1.00 84.75 96 ILE A CA 1
ATOM 777 C C . ILE A 1 96 ? 4.244 -0.187 -0.017 1.00 84.75 96 ILE A C 1
ATOM 779 O O . ILE A 1 96 ? 5.042 -0.360 0.898 1.00 84.75 96 ILE A O 1
ATOM 783 N N . LEU A 1 97 ? 2.964 0.118 0.223 1.00 87.69 97 LEU A N 1
ATOM 784 C CA . LEU A 1 97 ? 2.435 0.206 1.588 1.00 87.69 97 LEU A CA 1
ATOM 785 C C . LEU A 1 97 ? 2.522 -1.153 2.294 1.00 87.69 97 LEU A C 1
ATOM 787 O O . LEU A 1 97 ? 2.863 -1.201 3.471 1.00 87.69 97 LEU A O 1
ATOM 791 N N . LEU A 1 98 ? 2.307 -2.250 1.568 1.00 86.19 98 LEU A N 1
ATOM 792 C CA . LEU A 1 98 ? 2.442 -3.602 2.109 1.00 86.19 98 LEU A CA 1
ATOM 793 C C . LEU A 1 98 ? 3.898 -3.904 2.497 1.00 86.19 98 LEU A C 1
ATOM 795 O O . LEU A 1 98 ? 4.157 -4.359 3.608 1.00 86.19 98 LEU A O 1
ATOM 799 N N . VAL A 1 99 ? 4.861 -3.543 1.640 1.00 86.25 99 VAL A N 1
ATOM 800 C CA . VAL A 1 99 ? 6.304 -3.626 1.953 1.00 86.25 99 VAL A CA 1
ATOM 801 C C . VAL A 1 99 ? 6.674 -2.761 3.165 1.00 86.25 99 VAL A C 1
ATOM 803 O O . VAL A 1 99 ? 7.549 -3.120 3.946 1.00 86.25 99 VAL A O 1
ATOM 806 N N . LEU A 1 100 ? 5.989 -1.632 3.357 1.00 86.38 100 LEU A N 1
ATOM 807 C CA . LEU A 1 100 ? 6.174 -0.733 4.499 1.00 86.38 100 LEU A CA 1
ATOM 808 C C . LEU A 1 100 ? 5.395 -1.160 5.759 1.00 86.38 100 LEU A C 1
ATOM 810 O O . LEU A 1 100 ? 5.355 -0.402 6.730 1.00 86.38 100 LEU A O 1
ATOM 814 N N . GLY A 1 101 ? 4.799 -2.357 5.764 1.00 89.00 101 GLY A N 1
ATOM 815 C CA . GLY A 1 101 ? 4.143 -2.958 6.928 1.00 89.00 101 GLY A CA 1
ATOM 816 C C . GLY A 1 101 ? 2.682 -2.556 7.135 1.00 89.00 101 GLY A C 1
ATOM 817 O O . GLY A 1 101 ? 2.110 -2.883 8.175 1.00 89.00 101 GLY A O 1
ATOM 818 N N . TYR A 1 102 ? 2.063 -1.859 6.179 1.00 91.56 102 TYR A N 1
ATOM 819 C CA . TYR A 1 102 ? 0.629 -1.588 6.232 1.00 91.56 102 TYR A CA 1
ATOM 820 C C . TYR A 1 102 ? -0.188 -2.819 5.831 1.00 91.56 102 TYR A C 1
ATOM 822 O O . TYR A 1 102 ? 0.198 -3.619 4.978 1.00 91.56 102 TYR A O 1
ATOM 830 N N . LYS A 1 103 ? -1.360 -2.924 6.442 1.00 91.06 103 LYS A N 1
ATOM 831 C CA . LYS A 1 103 ? -2.351 -3.981 6.292 1.00 91.06 103 LYS A CA 1
ATOM 832 C C . LYS A 1 103 ? -3.663 -3.358 5.840 1.00 91.06 103 LYS A C 1
ATOM 834 O O . LYS A 1 103 ? -3.966 -2.215 6.186 1.00 91.06 103 LYS A O 1
ATOM 839 N N . PHE A 1 104 ? -4.420 -4.116 5.060 1.00 91.88 104 PHE A N 1
ATOM 840 C CA . PHE A 1 104 ? -5.600 -3.640 4.353 1.00 91.88 104 PHE A CA 1
ATOM 841 C C . PHE A 1 104 ? -6.828 -4.399 4.840 1.00 91.88 104 PHE A C 1
ATOM 843 O O . PHE A 1 104 ? -6.867 -5.628 4.768 1.00 91.88 104 PHE A O 1
ATOM 850 N N . TYR A 1 105 ? -7.836 -3.665 5.296 1.00 91.69 105 TYR A N 1
ATOM 851 C CA . TYR A 1 105 ? -9.077 -4.227 5.810 1.00 91.69 105 TYR A CA 1
ATOM 852 C C . TYR A 1 105 ? -10.269 -3.553 5.152 1.00 91.69 105 TYR A C 1
ATOM 854 O O . TYR A 1 105 ? -10.336 -2.327 5.082 1.00 91.69 105 TYR A O 1
ATOM 862 N N . HIS A 1 106 ? -11.236 -4.342 4.700 1.00 92.38 106 HIS A N 1
ATOM 863 C CA . HIS A 1 106 ? -12.541 -3.807 4.368 1.00 92.38 106 HIS A CA 1
ATOM 864 C C . HIS A 1 106 ? -13.379 -3.683 5.628 1.00 92.38 106 HIS A C 1
ATOM 866 O O . HIS A 1 106 ? -13.544 -4.640 6.382 1.00 92.38 106 HIS A O 1
ATOM 872 N N . ILE A 1 107 ? -13.924 -2.491 5.831 1.00 92.50 107 ILE A N 1
ATOM 873 C CA . ILE A 1 107 ? -14.814 -2.181 6.939 1.00 92.50 107 ILE A CA 1
ATOM 874 C C . ILE A 1 107 ? -16.186 -1.902 6.360 1.00 92.50 107 ILE A C 1
ATOM 876 O O . ILE A 1 107 ? -16.329 -1.072 5.462 1.00 92.50 107 ILE A O 1
ATOM 880 N N . THR A 1 108 ? -17.189 -2.598 6.883 1.00 93.00 108 THR A N 1
ATOM 881 C CA . THR A 1 108 ? -18.590 -2.356 6.538 1.00 93.00 108 THR A CA 1
ATOM 882 C C . THR A 1 108 ? -19.261 -1.643 7.695 1.00 93.00 108 THR A C 1
ATOM 884 O O . THR A 1 108 ? -19.117 -2.059 8.847 1.00 93.00 108 THR A O 1
ATOM 887 N N . ASN A 1 109 ? -19.966 -0.552 7.401 1.00 91.00 109 ASN A N 1
ATOM 888 C CA . ASN A 1 109 ? -20.719 0.176 8.415 1.00 91.00 109 ASN A CA 1
ATOM 889 C C . ASN A 1 109 ? -22.181 -0.301 8.521 1.00 91.00 109 ASN A C 1
ATOM 891 O O . ASN A 1 109 ? -22.662 -1.104 7.722 1.00 91.00 109 ASN A O 1
ATOM 895 N N . THR A 1 110 ? -22.921 0.237 9.489 1.00 91.00 110 THR A N 1
ATOM 896 C CA . THR A 1 110 ? -24.353 -0.052 9.698 1.00 91.00 110 THR A CA 1
ATOM 897 C C . THR A 1 110 ? -25.248 0.330 8.518 1.00 91.00 110 THR A C 1
ATOM 899 O O . THR A 1 110 ? -26.353 -0.189 8.404 1.00 91.00 110 THR A O 1
ATOM 902 N N . LYS A 1 111 ? -24.781 1.206 7.622 1.00 89.31 111 LYS A N 1
ATOM 903 C CA . LYS A 1 111 ? -25.478 1.593 6.386 1.00 89.31 111 LYS A CA 1
ATOM 904 C C . LYS A 1 111 ? -25.110 0.701 5.191 1.00 89.31 111 LYS A C 1
ATOM 906 O O . LYS A 1 111 ? -25.546 0.980 4.081 1.00 89.31 111 LYS A O 1
ATOM 911 N N . GLY A 1 112 ? -24.284 -0.329 5.392 1.00 87.88 112 GLY A N 1
ATOM 912 C CA . GLY A 1 112 ? -23.804 -1.215 4.330 1.00 87.88 112 GLY A CA 1
ATOM 913 C C . GLY A 1 112 ? -22.713 -0.610 3.439 1.00 87.88 112 GLY A C 1
ATOM 914 O O . GLY A 1 112 ? -22.325 -1.229 2.452 1.00 87.88 112 GLY A O 1
ATOM 915 N N . LEU A 1 113 ? -22.187 0.576 3.767 1.00 89.62 113 LEU A N 1
ATOM 916 C CA . LEU A 1 113 ? -21.061 1.158 3.039 1.00 89.62 113 LEU A CA 1
ATOM 917 C C . LEU A 1 113 ? -19.793 0.371 3.375 1.00 89.62 113 LEU A C 1
ATOM 919 O O . LEU A 1 113 ? -19.412 0.275 4.545 1.00 89.62 113 LEU A O 1
ATOM 923 N N . LYS A 1 114 ? -19.135 -0.143 2.336 1.00 91.12 114 LYS A N 1
ATOM 924 C CA . LYS A 1 114 ? -17.859 -0.847 2.427 1.00 91.12 114 LYS A CA 1
ATOM 925 C C . LYS A 1 114 ? -16.725 0.097 2.037 1.00 91.12 114 LYS A C 1
ATOM 927 O O . LYS A 1 114 ? -16.681 0.580 0.908 1.00 91.12 114 LYS A O 1
ATOM 932 N N . ILE A 1 115 ? -15.816 0.353 2.970 1.00 91.44 115 ILE A N 1
ATOM 933 C CA . ILE A 1 115 ? -14.621 1.181 2.763 1.00 91.44 115 ILE A CA 1
ATOM 934 C C . ILE A 1 115 ? -13.360 0.349 2.982 1.00 91.44 115 ILE A C 1
ATOM 936 O O . ILE A 1 115 ? -13.396 -0.698 3.626 1.00 91.44 115 ILE A O 1
ATOM 940 N N . LEU A 1 116 ? -12.238 0.806 2.443 1.00 92.19 116 LEU A N 1
ATOM 941 C CA . LEU A 1 116 ? -10.914 0.246 2.675 1.00 92.19 116 LEU A CA 1
ATOM 942 C C . LEU A 1 116 ? -10.199 1.060 3.756 1.00 92.19 116 LEU A C 1
ATOM 944 O O . LEU A 1 116 ? -9.959 2.254 3.582 1.00 92.19 116 LEU A O 1
ATOM 948 N N . LEU A 1 117 ? -9.840 0.403 4.855 1.00 92.44 117 LEU A N 1
ATOM 949 C CA . LEU A 1 117 ? -8.992 0.947 5.904 1.00 92.44 117 LEU A CA 1
ATOM 950 C C . LEU A 1 117 ? -7.581 0.359 5.797 1.00 92.44 117 LEU A C 1
ATOM 952 O O . LEU A 1 117 ? -7.398 -0.858 5.735 1.00 92.44 117 LEU A O 1
ATOM 956 N N . ILE A 1 118 ? -6.584 1.238 5.816 1.00 92.75 118 ILE A N 1
ATOM 957 C CA . ILE A 1 118 ? -5.163 0.905 5.764 1.00 92.75 118 ILE A CA 1
ATOM 958 C C . ILE A 1 118 ? -4.527 1.268 7.112 1.00 92.75 118 ILE A C 1
ATOM 960 O O . ILE A 1 118 ? -4.551 2.431 7.506 1.00 92.75 118 ILE A O 1
ATOM 964 N N . ILE A 1 119 ? -3.938 0.301 7.817 1.00 92.19 119 ILE A N 1
ATOM 965 C CA . ILE A 1 119 ? -3.329 0.497 9.151 1.00 92.19 119 ILE A CA 1
ATOM 966 C C . ILE A 1 119 ? -2.034 -0.308 9.317 1.00 92.19 119 ILE A C 1
ATOM 968 O O . ILE A 1 119 ? -1.767 -1.202 8.525 1.00 92.19 119 ILE A O 1
ATOM 972 N N . LYS A 1 120 ? -1.234 -0.049 10.359 1.00 91.12 120 LYS A N 1
ATOM 973 C CA . LYS A 1 120 ? 0.037 -0.769 10.615 1.00 91.12 120 LYS A CA 1
ATOM 974 C C . LYS A 1 120 ? -0.032 -1.936 11.605 1.00 91.12 120 LYS A C 1
ATOM 976 O O . LYS A 1 120 ? 0.954 -2.650 11.769 1.00 91.12 120 LYS A O 1
ATOM 981 N N . TYR A 1 121 ? -1.155 -2.130 12.286 1.00 89.25 121 TYR A N 1
ATOM 982 C CA . TYR A 1 121 ? -1.330 -3.196 13.277 1.00 89.25 121 TYR A CA 1
ATOM 983 C C . TYR A 1 121 ? -2.355 -4.233 12.804 1.00 89.25 121 TYR A C 1
ATOM 985 O O . TYR A 1 121 ? -3.050 -4.037 11.808 1.00 89.25 121 TYR A O 1
ATOM 993 N N . ASP A 1 122 ? -2.401 -5.384 13.473 1.00 88.06 122 ASP A N 1
ATOM 994 C CA . ASP A 1 122 ? -3.391 -6.420 13.176 1.00 88.06 122 ASP A CA 1
ATOM 995 C C . ASP A 1 122 ? -4.737 -6.105 13.819 1.00 88.06 122 ASP A C 1
ATOM 997 O O . ASP A 1 122 ? -4.793 -5.747 14.995 1.00 88.06 122 ASP A O 1
ATOM 1001 N N . ILE A 1 123 ? -5.814 -6.313 13.062 1.00 87.75 123 ILE A N 1
ATOM 1002 C CA . ILE A 1 123 ? -7.178 -6.327 13.585 1.00 87.75 123 ILE A CA 1
ATOM 1003 C C . ILE A 1 123 ? -7.690 -7.755 13.473 1.00 87.75 123 ILE A C 1
ATOM 1005 O O . ILE A 1 123 ? -7.848 -8.270 12.367 1.00 87.75 123 ILE A O 1
ATOM 1009 N N . LYS A 1 124 ? -7.973 -8.391 14.611 1.00 83.69 124 LYS A N 1
ATOM 1010 C CA . LYS A 1 124 ? -8.646 -9.697 14.631 1.00 83.69 124 LYS A CA 1
ATOM 1011 C C . LYS A 1 124 ? -10.142 -9.543 14.862 1.00 83.69 124 LYS A C 1
ATOM 1013 O O . LYS A 1 124 ? -10.924 -10.372 14.411 1.00 83.69 124 LYS A O 1
ATOM 1018 N N . ASN A 1 125 ? -10.546 -8.490 15.569 1.00 82.12 125 ASN A N 1
ATOM 1019 C CA . ASN A 1 125 ? -11.944 -8.159 15.800 1.00 82.12 125 ASN A CA 1
ATOM 1020 C C . ASN A 1 125 ? -12.162 -6.644 15.939 1.00 82.12 125 ASN A C 1
ATOM 1022 O O . ASN A 1 125 ? -11.230 -5.867 16.129 1.00 82.12 125 ASN A O 1
ATOM 1026 N N . ILE A 1 126 ? -13.429 -6.223 15.916 1.00 82.31 126 ILE A N 1
ATOM 1027 C CA . ILE A 1 126 ? -13.825 -4.816 16.107 1.00 82.31 126 ILE A CA 1
ATOM 1028 C C . ILE A 1 126 ? -13.333 -4.270 17.461 1.00 82.31 126 ILE A C 1
ATOM 1030 O O . ILE A 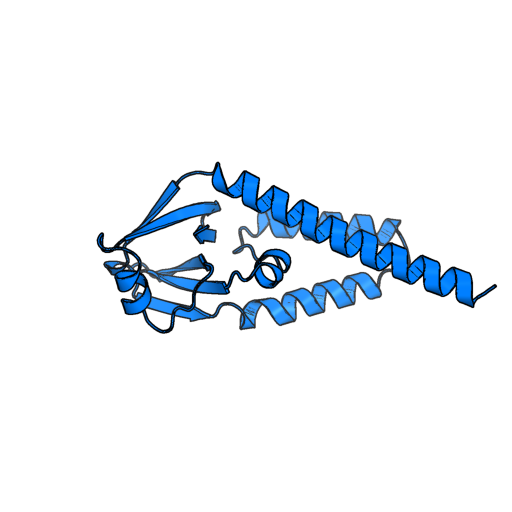1 126 ? -13.055 -3.081 17.595 1.00 82.31 126 ILE A O 1
ATOM 1034 N N . ASN A 1 127 ? -13.172 -5.127 18.472 1.00 80.25 127 ASN A N 1
ATOM 1035 C CA . ASN A 1 127 ? -12.696 -4.710 19.790 1.00 80.25 127 ASN A CA 1
ATOM 1036 C C . ASN A 1 127 ? -11.218 -4.295 19.785 1.00 80.25 127 ASN A C 1
ATOM 1038 O O . ASN A 1 127 ? -10.831 -3.456 20.593 1.00 80.25 127 ASN A O 1
ATOM 1042 N N . ASP A 1 128 ? -10.397 -4.829 18.881 1.00 80.44 128 ASP A N 1
ATOM 1043 C CA . ASP A 1 128 ? -8.994 -4.430 18.757 1.00 80.44 128 ASP A CA 1
ATOM 1044 C C . ASP A 1 128 ? -8.860 -2.976 18.282 1.00 80.44 128 ASP A C 1
ATOM 1046 O O . ASP A 1 128 ? -7.944 -2.277 18.711 1.00 80.44 128 ASP A O 1
ATOM 1050 N N . LEU A 1 129 ? -9.830 -2.479 17.506 1.00 78.56 129 LEU A N 1
ATOM 1051 C CA . LEU A 1 129 ? -9.925 -1.058 17.161 1.00 78.56 129 LEU A CA 1
ATOM 1052 C C . LEU A 1 129 ? -10.228 -0.183 18.385 1.00 78.56 129 LEU A C 1
ATOM 1054 O O . LEU A 1 129 ? -9.666 0.897 18.530 1.00 78.56 129 LEU A O 1
ATOM 1058 N N . LYS A 1 130 ? -11.087 -0.662 19.292 1.00 69.94 130 LYS A N 1
ATOM 1059 C CA . LYS A 1 130 ? -11.463 0.060 20.521 1.00 69.94 130 LYS A CA 1
ATOM 1060 C C . LYS A 1 130 ? -10.337 0.116 21.553 1.00 69.94 130 LYS A C 1
ATOM 1062 O O . LYS A 1 130 ? -10.297 1.030 22.363 1.00 69.94 130 LYS A O 1
ATOM 1067 N N . LYS A 1 131 ? -9.419 -0.855 21.539 1.00 68.12 131 LYS A N 1
ATOM 1068 C CA . LYS A 1 131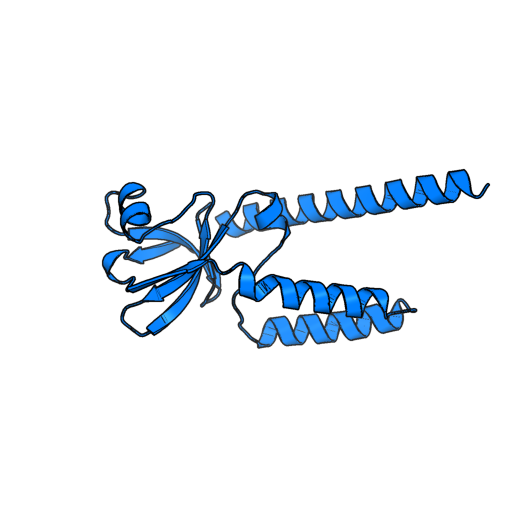 ? -8.244 -0.859 22.430 1.00 68.12 131 LYS A CA 1
ATOM 1069 C C . LYS A 1 131 ? -7.201 0.190 22.043 1.00 68.12 131 LYS A C 1
ATOM 1071 O O . LYS A 1 131 ? -6.417 0.591 22.893 1.00 68.12 131 LYS A O 1
ATOM 1076 N N . GLN A 1 132 ? -7.167 0.587 20.772 1.00 68.25 132 GLN A N 1
ATOM 1077 C CA . GLN A 1 132 ? -6.209 1.560 20.245 1.00 68.25 132 GLN A CA 1
ATOM 1078 C C . GLN A 1 132 ? -6.634 3.010 20.507 1.00 68.25 132 GLN A C 1
ATOM 1080 O O . GLN A 1 132 ? -5.770 3.878 20.587 1.00 68.25 132 GLN A O 1
ATOM 1085 N N . ASP A 1 133 ? -7.934 3.278 20.668 1.00 62.56 133 ASP A N 1
ATOM 1086 C CA . ASP A 1 133 ? -8.449 4.632 20.868 1.00 62.56 133 ASP A CA 1
ATOM 1087 C C . ASP A 1 133 ? -9.584 4.654 21.909 1.00 62.56 133 ASP A C 1
ATOM 1089 O O . ASP A 1 133 ? -10.645 4.048 21.733 1.00 62.56 133 ASP A O 1
ATOM 1093 N N . LEU A 1 134 ? -9.357 5.378 23.010 1.00 59.91 134 LEU A N 1
ATOM 1094 C CA . LEU A 1 134 ? -10.292 5.515 24.136 1.00 59.91 134 LEU A CA 1
ATOM 1095 C C . LEU A 1 134 ? -11.604 6.217 23.738 1.00 59.91 134 LEU A C 1
ATOM 1097 O O . LEU A 1 134 ? -12.579 6.171 24.486 1.00 59.91 134 LEU A O 1
ATOM 1101 N N . THR A 1 135 ? -11.653 6.860 22.566 1.00 63.69 135 THR A N 1
ATOM 1102 C CA . THR A 1 135 ? -12.785 7.693 22.128 1.00 63.69 135 THR A CA 1
ATOM 1103 C C . THR A 1 135 ? -13.881 6.957 21.345 1.00 63.69 135 THR A C 1
ATOM 1105 O O . THR A 1 135 ? -14.758 7.599 20.771 1.00 63.69 135 THR A O 1
ATOM 1108 N N . ASN A 1 136 ? -13.904 5.616 21.313 1.00 78.56 136 ASN A N 1
ATOM 1109 C CA . ASN A 1 136 ? -14.819 4.829 20.457 1.00 78.56 136 ASN A CA 1
ATOM 1110 C C . ASN A 1 136 ? -14.755 5.222 18.961 1.00 78.56 136 ASN A C 1
ATOM 1112 O O . ASN A 1 136 ? -15.662 4.892 18.186 1.00 78.56 136 ASN A O 1
ATOM 1116 N N . SER A 1 137 ? -13.695 5.901 18.530 1.00 84.00 137 SER A N 1
ATOM 1117 C CA . SER A 1 137 ? -13.492 6.379 17.165 1.00 84.00 137 SER A CA 1
ATOM 1118 C C . SER A 1 137 ? -12.031 6.206 16.777 1.00 84.00 137 SER A C 1
ATOM 1120 O O . SER A 1 137 ? -11.193 6.125 17.658 1.00 84.00 137 SER A O 1
ATOM 1122 N N . ILE A 1 138 ? -11.732 6.108 15.485 1.00 88.06 138 ILE A N 1
ATOM 1123 C CA . ILE A 1 138 ? -10.358 6.023 14.983 1.00 88.06 138 ILE A CA 1
ATOM 1124 C C . ILE A 1 138 ? -10.103 7.249 14.127 1.00 88.06 138 ILE A C 1
ATOM 1126 O O . ILE A 1 138 ? -10.826 7.486 13.154 1.00 88.06 138 ILE A O 1
ATOM 1130 N N . THR A 1 139 ? -9.053 7.992 14.458 1.00 90.44 139 THR A N 1
ATOM 1131 C CA . THR A 1 139 ? -8.593 9.109 13.631 1.00 90.44 139 THR A CA 1
ATOM 1132 C C . THR A 1 139 ? -7.841 8.583 12.412 1.00 90.44 139 THR A C 1
ATOM 1134 O O . THR A 1 139 ? -6.847 7.865 12.535 1.00 90.44 139 THR A O 1
ATOM 1137 N N . VAL A 1 140 ? -8.298 8.959 11.223 1.00 92.75 140 VAL A N 1
ATOM 1138 C CA . VAL A 1 140 ? -7.747 8.512 9.942 1.00 92.75 140 VAL A CA 1
ATOM 1139 C C . VAL A 1 140 ? -7.517 9.694 9.007 1.00 92.75 140 VAL A C 1
ATOM 1141 O O . VAL A 1 140 ? -8.047 10.789 9.191 1.00 92.75 140 VAL A O 1
ATOM 1144 N N . LYS A 1 141 ? -6.714 9.477 7.971 1.00 92.62 141 LYS A N 1
ATOM 1145 C CA . LYS A 1 141 ? -6.555 10.392 6.844 1.00 92.62 141 LYS A CA 1
ATOM 1146 C C . LYS A 1 141 ? -7.336 9.868 5.649 1.00 92.62 141 LYS A C 1
ATOM 1148 O O . LYS A 1 141 ? -7.213 8.695 5.290 1.00 92.62 141 LYS A O 1
ATOM 1153 N N . LYS A 1 142 ? -8.139 10.736 5.036 1.00 90.38 142 LYS A N 1
ATOM 1154 C CA . LYS A 1 142 ? -8.928 10.410 3.846 1.00 90.38 142 LYS A CA 1
ATOM 1155 C C . LYS A 1 142 ? -8.046 10.496 2.602 1.00 90.38 142 LYS A C 1
ATOM 1157 O O . LYS A 1 142 ? -7.489 11.554 2.318 1.00 90.38 142 LYS A O 1
ATOM 1162 N N . ILE A 1 143 ? -7.936 9.393 1.861 1.00 86.75 143 ILE A N 1
ATOM 1163 C CA . ILE A 1 143 ? -7.253 9.357 0.558 1.00 86.75 143 ILE A CA 1
ATOM 1164 C C . ILE A 1 143 ? -8.262 9.601 -0.566 1.00 86.75 143 ILE A C 1
ATOM 1166 O O . ILE A 1 143 ? -8.026 10.417 -1.452 1.00 86.75 143 ILE A O 1
ATOM 1170 N N . ASN A 1 144 ? -9.404 8.912 -0.513 1.00 86.00 144 ASN A N 1
ATOM 1171 C CA . ASN A 1 144 ? -10.563 9.147 -1.373 1.00 86.00 144 ASN A CA 1
ATOM 1172 C C . ASN A 1 144 ? -11.855 8.758 -0.626 1.00 86.00 144 ASN A C 1
ATOM 1174 O O . ASN A 1 144 ? -11.808 8.425 0.555 1.00 86.00 144 ASN A O 1
ATOM 1178 N N . GLU A 1 145 ? -13.009 8.797 -1.296 1.00 85.31 145 GLU A N 1
ATOM 1179 C CA . GLU A 1 145 ? -14.317 8.475 -0.689 1.00 85.31 145 GLU A CA 1
ATOM 1180 C C . GLU A 1 145 ? -14.432 7.044 -0.132 1.00 85.31 145 GLU A C 1
ATOM 1182 O O . GLU A 1 145 ? -15.283 6.781 0.712 1.00 85.31 145 GLU A O 1
ATOM 1187 N N . TYR A 1 146 ? -13.571 6.123 -0.572 1.00 88.12 146 TYR A N 1
ATOM 1188 C CA . TYR A 1 146 ? -13.634 4.702 -0.221 1.00 88.12 146 TYR A CA 1
ATOM 1189 C C . TYR A 1 146 ? -12.354 4.181 0.438 1.00 88.12 146 TYR A C 1
ATOM 1191 O O . TYR A 1 146 ? -12.267 2.988 0.712 1.00 88.12 146 TYR A O 1
ATOM 1199 N N . THR A 1 147 ? -11.352 5.033 0.676 1.00 89.94 147 THR A N 1
ATOM 1200 C CA . THR A 1 147 ? -10.023 4.629 1.156 1.00 89.94 147 THR A CA 1
ATOM 1201 C C . THR A 1 147 ? -9.517 5.584 2.225 1.00 89.94 147 THR A C 1
ATOM 1203 O O . THR A 1 147 ? -9.334 6.781 1.985 1.00 89.94 147 THR A O 1
ATOM 1206 N N . TYR A 1 148 ? -9.220 5.015 3.386 1.00 91.69 148 TYR A N 1
ATOM 1207 C CA . TYR A 1 148 ? -8.754 5.711 4.573 1.00 91.69 148 TYR A CA 1
ATOM 1208 C C . TYR A 1 148 ? -7.474 5.064 5.088 1.00 91.69 148 TYR A C 1
ATOM 1210 O O . TYR A 1 148 ? -7.320 3.846 5.023 1.00 91.69 148 TYR A O 1
ATOM 1218 N N . ILE A 1 149 ? -6.558 5.871 5.618 1.00 92.06 149 ILE A N 1
ATOM 1219 C CA . ILE A 1 149 ? -5.283 5.393 6.159 1.00 92.06 149 ILE A CA 1
ATOM 1220 C C . ILE A 1 149 ? -5.019 5.955 7.555 1.00 92.06 149 ILE A C 1
ATOM 1222 O O . ILE A 1 149 ? -5.208 7.144 7.804 1.00 92.06 149 ILE A O 1
ATOM 1226 N N . GLN A 1 150 ? -4.553 5.101 8.461 1.00 91.69 150 GLN A N 1
ATOM 1227 C CA . GLN A 1 150 ? -4.001 5.482 9.759 1.00 91.69 150 GLN A CA 1
ATOM 1228 C C . GLN A 1 150 ? -2.471 5.362 9.685 1.00 91.69 150 GLN A C 1
ATOM 1230 O O . GLN A 1 150 ? -1.949 4.296 9.348 1.00 91.69 150 GLN A O 1
ATOM 1235 N N . PHE A 1 151 ? -1.761 6.463 9.941 1.00 85.38 151 PHE A N 1
ATOM 1236 C CA . PHE A 1 151 ? -0.302 6.570 9.774 1.00 85.38 151 PHE A CA 1
ATOM 1237 C C . PHE A 1 151 ? 0.513 6.123 10.988 1.00 85.38 151 PHE A C 1
ATOM 1239 O O . PHE A 1 151 ? 0.049 6.379 12.117 1.00 85.38 151 PHE A O 1
#

pLDDT: mean 86.2, std 7.49, range [59.91, 94.38]

Secondary structure (DSSP, 8-state):
-HHHHHHHHHHHHHHHHHHHHHHHHHHHHHHTTSPEEEEEGGGEEEEEE-HHHHHHHHHHHHHHHHH--SHHHHHHHHHHHHHHHHHT-PPP--HHHHHTT-EEEEEEETT--EEEEEESS--SSHHHHHHH-TTSEEEEEEEETTEEE--

Sequence (151 aa):
MYDNQFFMSILIYFFIFFVCLFIGKISILLGKTGATDSISTNSITNIEPANEYFLPIYLSYILVAISISTFKAFFIIFIVIATLLYFSRSAFFNPILLVLGYKFYHITNTKGLKILLIIKYDIKNINDLKKQDLTNSITVKKINEYTYIQF

Radius of gyration: 18.88 Å; chains: 1; bounding box: 56×28×52 Å